Protein AF-A0A5D0MKC5-F1 (afdb_monomer)

Mean predicted aligned error: 9.29 Å

Solvent-accessible surface area (backbone atoms only — not comparable to full-atom values): 8289 Å² total; per-residue (Å²): 132,85,56,64,51,43,54,50,43,63,73,78,45,83,89,84,75,58,72,70,60,44,53,54,37,52,53,41,35,41,52,53,45,46,50,43,42,73,76,37,72,84,51,74,48,71,87,62,66,49,65,66,58,52,52,52,50,51,54,51,53,50,52,34,20,60,70,56,78,39,51,66,66,56,52,51,53,41,49,52,28,43,30,52,52,28,49,72,72,72,36,61,89,68,46,69,65,58,68,64,49,58,75,71,50,68,50,77,76,86,79,86,73,52,73,65,58,50,52,51,52,50,51,41,29,72,75,66,77,40,83,74,55,78,74,71,73,76,114

Structure (mmCIF, N/CA/C/O backbone):
data_AF-A0A5D0MKC5-F1
#
_entry.id   AF-A0A5D0MKC5-F1
#
loop_
_atom_site.group_PDB
_atom_site.id
_atom_site.type_symbol
_atom_site.label_atom_id
_atom_site.label_alt_id
_atom_site.label_comp_id
_atom_site.label_asym_id
_atom_site.label_entity_id
_atom_site.label_seq_id
_atom_site.pdbx_PDB_ins_code
_atom_site.Cartn_x
_atom_site.Cartn_y
_atom_site.Cartn_z
_atom_site.occupancy
_atom_site.B_iso_or_equiv
_atom_site.auth_seq_id
_atom_site.auth_comp_id
_atom_site.auth_asym_id
_atom_site.auth_atom_id
_atom_site.pdbx_PDB_model_num
ATOM 1 N N . MET A 1 1 ? 2.984 -19.956 -5.272 1.00 54.50 1 MET A N 1
ATOM 2 C CA . MET A 1 1 ? 3.160 -19.426 -6.644 1.00 54.50 1 MET A CA 1
ATOM 3 C C . MET A 1 1 ? 4.044 -18.181 -6.571 1.00 54.50 1 MET A C 1
ATOM 5 O O . MET A 1 1 ? 3.638 -17.214 -5.935 1.00 54.50 1 MET A O 1
ATOM 9 N N . LYS A 1 2 ? 5.278 -18.221 -7.100 1.00 73.31 2 LYS A N 1
ATOM 10 C CA . LYS A 1 2 ? 6.235 -17.097 -6.987 1.00 73.31 2 LYS A CA 1
ATOM 11 C C . LYS A 1 2 ? 5.698 -15.849 -7.710 1.00 73.31 2 LYS A C 1
ATOM 13 O O . LYS A 1 2 ? 5.025 -15.966 -8.734 1.00 73.31 2 LYS A O 1
ATOM 18 N N . ASN A 1 3 ? 5.930 -14.660 -7.154 1.00 86.50 3 ASN A N 1
ATOM 19 C CA . ASN A 1 3 ? 5.478 -13.403 -7.749 1.00 86.50 3 ASN A CA 1
ATOM 20 C C . ASN A 1 3 ? 6.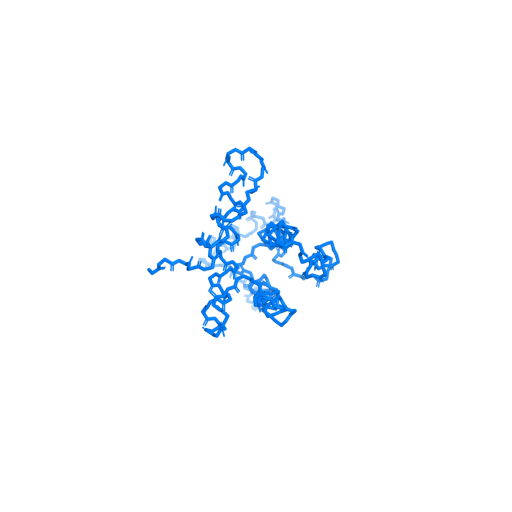458 -12.952 -8.836 1.00 86.50 3 ASN A C 1
ATOM 22 O O . ASN A 1 3 ? 7.498 -12.384 -8.525 1.00 86.50 3 ASN A O 1
ATOM 26 N N . ILE A 1 4 ? 6.117 -13.216 -10.101 1.00 90.75 4 ILE A N 1
ATOM 27 C CA . ILE A 1 4 ? 6.986 -12.940 -11.256 1.00 90.75 4 ILE A CA 1
ATOM 28 C C . ILE A 1 4 ? 7.437 -11.475 -11.328 1.00 90.75 4 ILE A C 1
ATOM 30 O O . ILE A 1 4 ? 8.614 -11.224 -11.555 1.00 90.75 4 ILE A O 1
ATOM 34 N N . LEU A 1 5 ? 6.542 -10.528 -11.024 1.00 92.88 5 LEU A N 1
ATOM 35 C CA . LEU A 1 5 ? 6.853 -9.098 -11.028 1.00 92.88 5 LEU A CA 1
ATOM 36 C C . LEU A 1 5 ? 7.828 -8.739 -9.902 1.00 92.88 5 LEU A C 1
ATOM 38 O O . LEU A 1 5 ? 8.665 -7.859 -10.052 1.00 92.88 5 LEU A O 1
ATOM 42 N N . PHE A 1 6 ? 7.726 -9.408 -8.752 1.00 93.44 6 PHE A N 1
ATOM 43 C CA . PHE A 1 6 ? 8.639 -9.164 -7.638 1.00 93.44 6 PHE A CA 1
ATOM 44 C C . PHE A 1 6 ? 10.027 -9.760 -7.887 1.00 93.44 6 PHE A C 1
ATOM 46 O O . PHE A 1 6 ? 11.026 -9.165 -7.493 1.00 93.44 6 PHE A O 1
ATOM 53 N N . GLU A 1 7 ? 10.105 -10.914 -8.550 1.00 91.94 7 GLU A N 1
ATOM 54 C CA . GLU A 1 7 ? 11.386 -11.504 -8.946 1.00 91.94 7 GLU A CA 1
ATOM 55 C C . GLU A 1 7 ? 12.090 -10.655 -10.013 1.00 91.94 7 GLU A C 1
ATOM 57 O O . GLU A 1 7 ? 13.287 -10.415 -9.885 1.00 91.94 7 GLU A O 1
ATOM 62 N N . GLU A 1 8 ? 11.357 -10.145 -11.012 1.00 91.19 8 GLU A N 1
ATOM 63 C CA . GLU A 1 8 ? 11.856 -9.137 -11.967 1.00 91.19 8 GLU A CA 1
ATOM 64 C C . GLU A 1 8 ? 12.409 -7.924 -11.208 1.00 91.19 8 GLU A C 1
ATOM 66 O O . GLU A 1 8 ? 13.576 -7.568 -11.366 1.00 91.19 8 GLU A O 1
ATOM 71 N N . PHE A 1 9 ? 11.626 -7.387 -10.263 1.00 92.19 9 PHE A N 1
ATOM 72 C CA . PHE A 1 9 ? 12.014 -6.213 -9.484 1.00 92.19 9 PHE A CA 1
ATOM 73 C C . PHE A 1 9 ? 13.314 -6.454 -8.719 1.00 92.19 9 PHE A C 1
ATOM 75 O O . PHE A 1 9 ? 14.247 -5.665 -8.786 1.00 92.19 9 PHE A O 1
ATOM 82 N N . ARG A 1 10 ? 13.386 -7.571 -7.996 1.00 90.44 10 ARG A N 1
ATOM 83 C CA . ARG A 1 10 ? 14.530 -7.910 -7.150 1.00 90.44 10 ARG A CA 1
ATOM 84 C C . ARG A 1 10 ? 15.805 -8.183 -7.955 1.00 90.44 10 ARG A C 1
ATOM 86 O O . ARG A 1 10 ? 16.896 -8.028 -7.410 1.00 90.44 10 ARG A O 1
ATOM 93 N N . ARG A 1 11 ? 15.679 -8.655 -9.198 1.00 87.88 11 ARG A N 1
ATOM 94 C CA . ARG A 1 11 ? 16.821 -8.940 -10.078 1.00 87.88 11 ARG A CA 1
ATOM 95 C C . ARG A 1 11 ? 17.374 -7.681 -10.727 1.00 87.88 11 ARG A C 1
ATOM 97 O O . ARG A 1 11 ? 18.589 -7.558 -10.830 1.00 87.88 11 ARG A O 1
ATOM 104 N N . GLU A 1 12 ? 16.493 -6.796 -11.176 1.00 86.75 12 GLU A N 1
ATOM 105 C CA . GLU A 1 12 ? 16.864 -5.636 -11.991 1.00 86.75 12 GLU A CA 1
ATOM 106 C C . GLU A 1 12 ? 17.126 -4.380 -11.157 1.00 86.75 12 GLU A C 1
ATOM 108 O O . GLU A 1 12 ? 17.899 -3.517 -11.563 1.00 86.75 12 GLU A O 1
ATOM 113 N N . TYR A 1 13 ? 16.536 -4.297 -9.964 1.00 83.31 13 TYR A N 1
ATOM 114 C CA . TYR A 1 13 ? 16.522 -3.084 -9.159 1.00 83.31 13 TYR A CA 1
ATOM 115 C C . TYR A 1 13 ? 16.997 -3.353 -7.732 1.00 83.31 13 TYR A C 1
ATOM 117 O O . TYR A 1 13 ? 16.690 -4.389 -7.132 1.00 83.31 13 TYR A O 1
ATOM 125 N N . ARG A 1 14 ? 17.754 -2.412 -7.150 1.00 79.38 14 ARG A N 1
ATOM 126 C CA . ARG A 1 14 ? 18.408 -2.625 -5.854 1.00 79.38 14 ARG A CA 1
ATOM 127 C C . ARG A 1 14 ? 18.129 -1.491 -4.884 1.00 79.38 14 ARG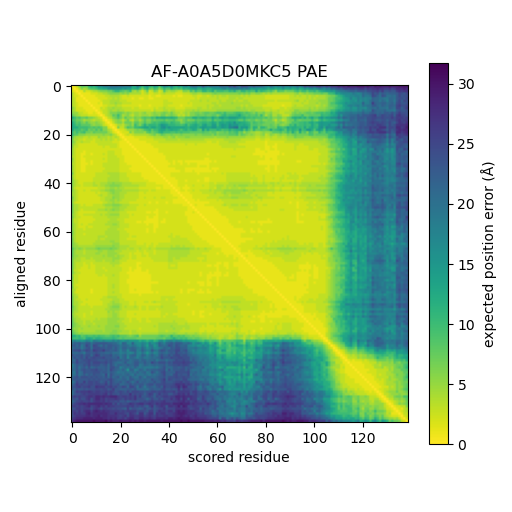 A C 1
ATOM 129 O O . ARG A 1 14 ? 18.833 -0.493 -4.813 1.00 79.38 14 ARG A O 1
ATOM 136 N N . ILE A 1 15 ? 17.197 -1.762 -3.979 1.00 82.38 15 ILE A N 1
ATOM 137 C CA . ILE A 1 15 ? 16.920 -0.871 -2.859 1.00 82.38 15 ILE A CA 1
ATOM 138 C C . ILE A 1 15 ? 18.082 -0.886 -1.849 1.00 82.38 15 ILE A C 1
ATOM 140 O O . ILE A 1 15 ? 18.461 -1.945 -1.343 1.00 82.38 15 ILE A O 1
ATOM 144 N N . THR A 1 16 ? 18.577 0.298 -1.475 1.00 77.81 16 THR A N 1
ATOM 145 C CA . THR A 1 16 ? 19.569 0.504 -0.403 1.00 77.81 16 THR A CA 1
ATOM 146 C C . THR A 1 16 ? 18.914 0.862 0.945 1.00 77.81 16 THR A C 1
ATOM 148 O O . THR A 1 16 ? 17.817 1.439 1.000 1.00 77.81 16 THR A O 1
ATOM 151 N N . GLY A 1 17 ? 19.555 0.473 2.056 1.00 76.00 17 GLY A N 1
ATOM 152 C CA . GLY A 1 17 ? 19.088 0.720 3.428 1.00 76.00 17 GLY A CA 1
ATOM 153 C C . GLY A 1 17 ? 19.592 -0.315 4.444 1.00 76.00 17 GLY A C 1
ATOM 154 O O . GLY A 1 17 ? 20.333 -1.228 4.092 1.00 76.00 17 GLY A O 1
ATOM 155 N N . SER A 1 18 ? 19.168 -0.193 5.706 1.00 76.50 18 SER A N 1
ATOM 156 C CA . SER A 1 18 ? 19.455 -1.198 6.740 1.00 76.50 18 SER A CA 1
ATOM 157 C C . SER A 1 18 ? 18.689 -2.504 6.488 1.00 76.50 18 SER A C 1
ATOM 159 O O . SER A 1 18 ? 17.561 -2.490 5.995 1.00 76.50 18 SER A O 1
AT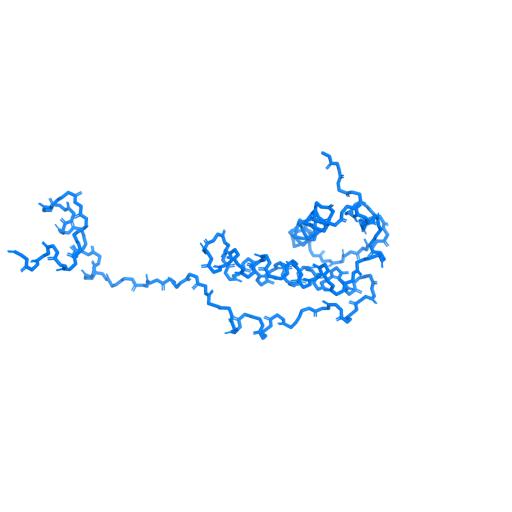OM 161 N N . ASN A 1 19 ? 19.276 -3.650 6.852 1.00 74.69 19 ASN A N 1
ATOM 162 C CA . ASN A 1 19 ? 18.732 -4.979 6.528 1.00 74.69 19 ASN A CA 1
ATOM 163 C C . ASN A 1 19 ? 17.294 -5.213 7.030 1.00 74.69 19 ASN A C 1
ATOM 165 O O . ASN A 1 19 ? 16.483 -5.803 6.315 1.00 74.69 19 ASN A O 1
ATOM 169 N N . SER A 1 20 ? 16.959 -4.762 8.242 1.00 75.00 20 SER A N 1
ATOM 170 C CA . SER A 1 20 ? 15.609 -4.904 8.812 1.00 75.00 20 SER A CA 1
ATOM 171 C C . SER A 1 20 ? 14.578 -4.070 8.048 1.00 75.00 20 SER A C 1
ATOM 173 O O . SER A 1 20 ? 13.526 -4.583 7.663 1.00 75.00 20 SER A O 1
ATOM 175 N N . ASN A 1 21 ? 14.915 -2.816 7.752 1.00 84.62 21 ASN A N 1
ATOM 176 C CA . ASN A 1 21 ? 14.071 -1.907 6.985 1.00 84.62 21 ASN A CA 1
ATOM 177 C C . ASN A 1 21 ? 13.881 -2.407 5.542 1.00 84.62 21 ASN A C 1
ATOM 179 O O . ASN A 1 21 ? 12.764 -2.457 5.032 1.00 84.62 21 ASN A O 1
ATOM 183 N N . LEU A 1 22 ? 14.953 -2.886 4.905 1.00 87.25 22 LEU A N 1
ATOM 184 C CA . LEU A 1 22 ? 14.899 -3.467 3.564 1.00 87.25 22 LEU A CA 1
ATOM 185 C C . LEU A 1 22 ? 13.935 -4.649 3.484 1.00 87.25 22 LEU A C 1
ATOM 187 O O . LEU A 1 22 ? 13.100 -4.685 2.582 1.00 87.25 22 LEU A O 1
ATOM 191 N N . LYS A 1 23 ? 13.996 -5.589 4.436 1.00 88.88 23 LYS A N 1
ATOM 192 C CA . LYS A 1 23 ? 13.065 -6.729 4.479 1.00 88.88 23 LYS A CA 1
ATOM 193 C C . LYS A 1 23 ? 11.608 -6.269 4.541 1.00 88.88 23 LYS A C 1
ATOM 195 O O . LYS A 1 23 ? 10.768 -6.802 3.815 1.00 88.88 23 LYS A O 1
ATOM 200 N N . GLN A 1 24 ? 11.306 -5.272 5.373 1.00 91.31 24 GLN A N 1
ATOM 201 C CA . GLN A 1 24 ? 9.955 -4.721 5.481 1.00 91.31 24 GLN A CA 1
ATOM 202 C C . GLN A 1 24 ? 9.512 -4.044 4.180 1.00 91.31 24 GLN A C 1
ATOM 204 O O . GLN A 1 24 ? 8.407 -4.312 3.707 1.00 91.31 24 GLN A O 1
ATOM 209 N N . VAL A 1 25 ? 10.371 -3.224 3.574 1.00 93.06 25 VAL A N 1
ATOM 210 C CA . VAL A 1 25 ? 10.087 -2.546 2.302 1.00 93.06 25 VAL A CA 1
ATOM 211 C C . VAL A 1 25 ? 9.836 -3.558 1.184 1.00 93.06 25 VAL A C 1
ATOM 213 O O . VAL A 1 25 ? 8.808 -3.473 0.516 1.00 93.06 25 VAL A O 1
ATOM 216 N N . TYR A 1 26 ? 10.705 -4.559 1.020 1.00 93.50 26 TYR A N 1
ATOM 217 C CA . TYR A 1 26 ? 10.523 -5.620 0.026 1.00 93.50 26 TYR A CA 1
ATOM 218 C C . TYR A 1 26 ? 9.212 -6.382 0.231 1.00 93.50 26 TYR A C 1
ATOM 220 O O . TYR A 1 26 ? 8.505 -6.647 -0.739 1.00 93.50 26 TYR A O 1
ATOM 228 N N . ARG A 1 27 ? 8.840 -6.686 1.482 1.00 94.56 27 ARG A N 1
ATOM 229 C CA . ARG A 1 27 ? 7.555 -7.330 1.788 1.00 94.56 27 ARG A CA 1
ATOM 230 C C . ARG A 1 27 ? 6.370 -6.481 1.319 1.00 94.56 27 ARG A C 1
ATOM 232 O O . ARG A 1 27 ? 5.453 -7.018 0.706 1.00 94.56 27 ARG A O 1
ATOM 239 N N . LEU A 1 28 ? 6.389 -5.176 1.592 1.00 96.25 28 LEU A N 1
ATOM 240 C CA . LEU A 1 28 ? 5.312 -4.256 1.207 1.00 96.25 28 LEU A CA 1
ATOM 241 C C . LEU A 1 28 ? 5.239 -4.051 -0.316 1.00 96.25 28 LEU A C 1
ATOM 243 O O . LEU A 1 28 ? 4.147 -4.000 -0.877 1.00 96.25 28 LEU A O 1
ATOM 247 N N . ILE A 1 29 ? 6.384 -4.005 -1.000 1.00 96.31 29 ILE A N 1
ATOM 248 C CA . ILE A 1 29 ? 6.439 -3.956 -2.469 1.00 96.31 29 ILE A CA 1
ATOM 249 C C . ILE A 1 29 ? 5.890 -5.251 -3.070 1.00 96.31 29 ILE A C 1
ATOM 251 O O . ILE A 1 29 ? 5.087 -5.201 -3.998 1.00 96.31 29 ILE A O 1
ATOM 255 N N . ASN A 1 30 ? 6.264 -6.410 -2.523 1.00 96.00 30 ASN A N 1
ATOM 256 C CA . ASN A 1 30 ? 5.743 -7.690 -2.991 1.00 96.00 30 ASN A CA 1
ATOM 257 C C . ASN A 1 30 ? 4.211 -7.749 -2.877 1.00 96.00 30 ASN A C 1
ATOM 259 O O . ASN A 1 30 ? 3.560 -8.207 -3.808 1.00 96.00 30 ASN A O 1
ATOM 263 N N . GLN A 1 31 ? 3.631 -7.229 -1.790 1.00 95.94 31 GLN A N 1
ATOM 264 C CA . GLN A 1 31 ? 2.174 -7.143 -1.630 1.00 95.94 31 GLN A CA 1
ATOM 265 C C . GLN A 1 31 ? 1.513 -6.273 -2.705 1.00 95.94 31 GLN A C 1
ATOM 267 O O . GLN A 1 31 ? 0.490 -6.667 -3.264 1.00 95.94 31 GLN A O 1
ATOM 272 N N . PHE A 1 32 ? 2.105 -5.120 -3.033 1.00 96.94 32 PHE A N 1
ATOM 273 C CA . PHE A 1 32 ? 1.625 -4.289 -4.138 1.00 96.94 32 PHE A CA 1
ATOM 274 C C . PHE A 1 32 ? 1.665 -5.050 -5.468 1.00 96.94 32 PHE A C 1
ATOM 276 O O . PHE A 1 32 ? 0.664 -5.112 -6.181 1.00 96.94 32 PHE A O 1
ATOM 283 N N . LEU A 1 33 ? 2.798 -5.669 -5.794 1.00 96.50 33 LEU A N 1
ATOM 284 C CA . LEU A 1 33 ? 2.967 -6.395 -7.053 1.00 96.50 33 LEU A CA 1
ATOM 285 C C . LEU A 1 33 ? 2.064 -7.629 -7.135 1.00 96.50 33 LEU A C 1
ATOM 287 O O . LEU A 1 33 ? 1.553 -7.955 -8.202 1.00 96.50 33 LEU A O 1
ATOM 291 N N . GLU A 1 34 ? 1.821 -8.298 -6.012 1.00 95.88 34 GLU A N 1
ATOM 292 C CA . GLU A 1 34 ? 0.883 -9.412 -5.927 1.00 95.88 34 GLU A CA 1
ATOM 293 C C . GLU A 1 34 ? -0.558 -8.949 -6.158 1.00 95.88 34 GLU A C 1
ATOM 295 O O . GLU A 1 34 ? -1.287 -9.581 -6.925 1.00 95.88 34 GLU A O 1
ATOM 300 N N . PHE A 1 35 ? -0.954 -7.811 -5.578 1.00 96.56 35 PHE A N 1
ATOM 301 C CA . PHE A 1 35 ? -2.243 -7.189 -5.876 1.00 96.56 35 PHE A CA 1
ATOM 302 C C . PHE A 1 35 ? -2.385 -6.892 -7.373 1.00 96.56 35 PHE A C 1
ATOM 304 O O . PHE A 1 35 ? -3.417 -7.214 -7.965 1.00 96.56 35 PHE A O 1
ATOM 311 N N . VAL A 1 36 ? -1.350 -6.316 -7.996 1.00 96.56 36 VAL A N 1
ATOM 312 C CA . VAL A 1 36 ? -1.355 -6.017 -9.434 1.00 96.56 36 VAL A CA 1
ATOM 313 C C . VAL A 1 36 ? -1.489 -7.295 -10.253 1.00 96.56 36 VAL A C 1
ATOM 315 O O . VAL A 1 36 ? -2.387 -7.368 -11.084 1.00 96.56 36 VAL A O 1
ATOM 318 N N . ARG A 1 37 ? -0.678 -8.322 -9.983 1.00 94.75 37 ARG A N 1
ATOM 319 C CA . ARG A 1 37 ? -0.726 -9.610 -10.691 1.00 94.75 37 ARG A CA 1
ATOM 320 C C . ARG A 1 37 ? -2.105 -10.263 -10.596 1.00 94.75 37 ARG A C 1
ATOM 322 O O . ARG A 1 37 ? -2.621 -10.763 -11.590 1.00 94.75 37 ARG A O 1
ATOM 329 N N . ASN A 1 38 ? -2.698 -10.267 -9.403 1.00 94.56 38 ASN A N 1
ATOM 330 C CA . ASN A 1 38 ? -3.967 -10.948 -9.161 1.00 94.56 38 ASN A CA 1
ATOM 331 C C . ASN A 1 38 ? -5.151 -10.185 -9.780 1.00 94.56 38 ASN A C 1
ATOM 333 O O . ASN A 1 38 ? -6.076 -10.804 -10.294 1.00 94.56 38 ASN A O 1
ATOM 337 N N . LYS A 1 39 ? -5.131 -8.846 -9.742 1.00 95.88 39 LYS A N 1
ATOM 338 C CA . LYS A 1 39 ? -6.222 -8.008 -10.265 1.00 95.88 39 LYS A CA 1
ATOM 339 C C . LYS A 1 39 ? -6.081 -7.677 -11.756 1.00 95.88 39 LYS A C 1
ATOM 341 O O . LYS A 1 39 ? -7.086 -7.444 -12.419 1.00 95.88 39 LYS A O 1
ATOM 346 N N . TYR A 1 40 ? -4.857 -7.667 -12.281 1.00 95.62 40 TYR A N 1
ATOM 347 C CA . TYR A 1 40 ? -4.523 -7.327 -13.666 1.00 95.62 40 TYR A CA 1
ATOM 348 C C . TYR A 1 40 ? -3.609 -8.401 -14.284 1.00 95.62 40 TYR A C 1
ATOM 350 O O . TYR A 1 40 ? -2.423 -8.150 -14.495 1.00 95.62 40 TYR A O 1
ATOM 358 N N . PRO A 1 41 ? -4.137 -9.591 -14.632 1.00 92.56 41 PRO A N 1
ATOM 359 C CA . PRO A 1 41 ? -3.321 -10.718 -15.111 1.00 92.56 41 PRO A CA 1
ATOM 360 C C . PRO A 1 41 ? -2.547 -10.455 -16.415 1.00 92.56 41 PRO A C 1
ATOM 362 O O . PRO A 1 41 ? -1.606 -11.176 -16.746 1.00 92.56 41 PRO A O 1
ATOM 365 N N . HIS A 1 42 ? -2.941 -9.429 -17.174 1.00 92.88 42 HIS A N 1
ATOM 366 C CA . HIS A 1 42 ? -2.248 -8.994 -18.388 1.00 92.88 42 HIS A CA 1
ATOM 367 C C . HIS A 1 42 ? -0.969 -8.190 -18.099 1.00 92.88 42 HIS A C 1
ATOM 369 O O . HIS A 1 42 ? -0.119 -8.073 -18.977 1.00 92.88 42 HIS A O 1
ATOM 375 N N . VAL A 1 43 ? -0.796 -7.655 -16.885 1.00 94.00 43 VAL A N 1
ATOM 376 C CA . VAL A 1 43 ? 0.424 -6.950 -16.465 1.00 94.00 43 VAL A CA 1
ATOM 377 C C . VAL 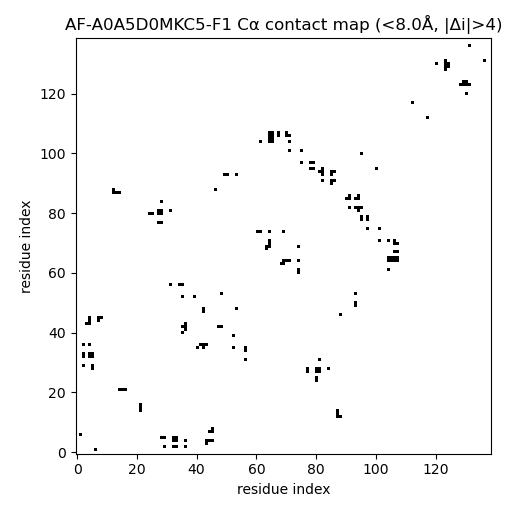A 1 43 ? 1.483 -7.992 -16.109 1.00 94.00 43 VAL A C 1
ATOM 379 O O . VAL A 1 43 ? 1.519 -8.512 -14.996 1.00 94.00 43 VAL A O 1
ATOM 382 N N . ARG A 1 44 ? 2.330 -8.326 -17.087 1.00 92.56 44 ARG A N 1
ATOM 383 C CA . ARG A 1 44 ? 3.366 -9.368 -16.954 1.00 92.56 44 ARG A CA 1
ATOM 384 C C . ARG A 1 44 ? 4.769 -8.834 -16.681 1.00 92.56 44 ARG A C 1
ATOM 386 O O . ARG A 1 44 ? 5.621 -9.627 -16.306 1.00 92.56 44 ARG A O 1
ATOM 393 N N . LYS A 1 45 ? 4.983 -7.530 -16.873 1.00 93.94 45 LYS A N 1
ATOM 394 C CA . LYS A 1 45 ? 6.250 -6.831 -16.626 1.00 93.94 45 LYS A CA 1
ATOM 395 C C . LYS A 1 45 ? 6.034 -5.588 -15.777 1.00 93.94 45 LYS A C 1
ATOM 397 O O . LYS A 1 45 ? 4.965 -4.972 -15.848 1.00 93.94 45 LYS A O 1
ATOM 402 N N . ILE A 1 46 ? 7.049 -5.163 -15.033 1.00 93.94 46 ILE A N 1
ATOM 403 C CA . ILE A 1 46 ? 6.989 -3.957 -14.192 1.00 93.94 46 ILE A CA 1
ATOM 404 C C . ILE A 1 46 ? 6.766 -2.694 -15.032 1.00 93.94 46 ILE A C 1
ATOM 406 O O . ILE A 1 46 ? 6.006 -1.786 -14.665 1.00 93.94 46 ILE A O 1
ATOM 410 N N . GLU A 1 47 ? 7.361 -2.656 -16.219 1.00 93.38 47 GLU A N 1
ATOM 411 C CA . GLU A 1 47 ? 7.195 -1.569 -17.180 1.00 93.38 47 GLU A CA 1
ATOM 412 C C . GLU A 1 47 ? 5.737 -1.355 -17.602 1.00 93.38 47 GLU A C 1
ATOM 414 O O . GLU A 1 47 ? 5.365 -0.231 -17.939 1.00 93.38 47 GLU A O 1
ATOM 419 N N . MET A 1 48 ? 4.884 -2.378 -17.506 1.00 95.56 48 MET A N 1
ATOM 420 C CA . MET A 1 48 ? 3.461 -2.293 -17.848 1.00 95.56 48 MET A CA 1
ATOM 421 C C . MET A 1 48 ? 2.600 -1.681 -16.735 1.00 95.56 48 MET A C 1
ATOM 423 O O . MET A 1 48 ? 1.425 -1.414 -16.961 1.00 95.56 48 MET A O 1
ATOM 427 N N . ILE A 1 49 ? 3.147 -1.442 -15.538 1.00 96.25 49 ILE A N 1
ATOM 428 C CA . ILE A 1 49 ? 2.404 -0.801 -14.445 1.00 96.25 49 ILE A CA 1
ATOM 429 C C . ILE A 1 49 ? 2.128 0.665 -14.804 1.00 96.25 49 ILE A C 1
ATOM 431 O O . ILE A 1 49 ? 3.057 1.428 -15.090 1.00 96.25 49 ILE A O 1
ATOM 435 N N . ARG A 1 50 ? 0.852 1.056 -14.778 1.00 95.94 50 ARG A N 1
ATOM 436 C CA . ARG A 1 50 ? 0.357 2.401 -15.096 1.00 95.94 50 ARG A CA 1
ATOM 437 C C . ARG A 1 50 ? -0.452 2.984 -13.933 1.00 95.94 50 ARG A C 1
ATOM 439 O O . ARG A 1 50 ? -0.612 2.382 -12.865 1.00 95.94 50 ARG A O 1
ATOM 446 N N . GLN A 1 51 ? -0.973 4.187 -14.162 1.00 96.31 51 GLN A N 1
ATOM 447 C CA . GLN A 1 51 ? -1.758 4.950 -13.197 1.00 96.31 51 GLN A CA 1
ATOM 448 C C . GLN A 1 51 ? -3.007 4.199 -12.711 1.00 96.31 51 GLN A C 1
ATOM 450 O O . GLN A 1 51 ? -3.366 4.316 -11.539 1.00 96.31 51 GLN A O 1
ATOM 455 N N . ASP A 1 52 ? -3.624 3.367 -13.552 1.00 96.25 52 ASP A N 1
ATOM 456 C CA . ASP A 1 52 ? -4.815 2.593 -13.186 1.00 96.25 52 ASP A CA 1
ATOM 457 C C . ASP A 1 52 ? -4.539 1.570 -12.084 1.00 96.25 52 ASP A C 1
ATOM 459 O O . ASP A 1 52 ? -5.276 1.509 -11.096 1.00 96.25 52 ASP A O 1
ATOM 463 N N . GLN A 1 53 ? -3.449 0.804 -12.201 1.00 96.88 53 GLN A N 1
ATOM 464 C CA . GLN A 1 53 ? -3.062 -0.191 -11.195 1.00 96.88 53 GLN A CA 1
ATOM 465 C C . GLN A 1 53 ? -2.722 0.484 -9.864 1.00 96.88 53 GLN A C 1
ATOM 467 O O . GLN A 1 53 ? -3.178 0.053 -8.801 1.00 96.88 53 GLN A O 1
ATOM 472 N N . ARG A 1 54 ? -1.978 1.592 -9.936 1.00 95.88 54 ARG A N 1
ATOM 473 C CA . ARG A 1 54 ? -1.656 2.463 -8.800 1.00 95.88 54 ARG A CA 1
ATOM 474 C C . ARG A 1 54 ? -2.935 2.959 -8.114 1.00 95.88 54 ARG A C 1
ATOM 476 O O . ARG A 1 54 ? -3.125 2.771 -6.914 1.00 95.88 54 ARG A O 1
ATOM 483 N N . ASN A 1 55 ? -3.864 3.545 -8.865 1.00 96.56 55 ASN A N 1
ATOM 484 C CA . ASN A 1 55 ? -5.117 4.076 -8.323 1.00 96.56 55 ASN A CA 1
ATOM 485 C C . ASN A 1 55 ? -6.000 2.982 -7.716 1.00 96.56 55 ASN A C 1
ATOM 487 O O . ASN A 1 55 ? -6.617 3.185 -6.667 1.00 96.56 55 ASN A O 1
ATOM 491 N N . ALA A 1 56 ? -6.050 1.812 -8.349 1.00 97.06 56 ALA A N 1
ATOM 492 C CA . ALA A 1 56 ? -6.793 0.670 -7.847 1.00 97.06 56 ALA A CA 1
ATOM 493 C C . ALA A 1 56 ? -6.230 0.137 -6.527 1.00 97.06 56 ALA A C 1
ATOM 495 O O . ALA A 1 56 ? -7.015 -0.214 -5.643 1.00 97.06 56 ALA A O 1
ATOM 496 N N . TYR A 1 57 ? -4.905 0.102 -6.382 1.00 97.31 57 TYR A N 1
ATOM 497 C CA . TYR A 1 57 ? -4.268 -0.310 -5.136 1.00 97.31 57 TYR A CA 1
ATOM 498 C C . TYR A 1 57 ? -4.537 0.686 -4.010 1.00 97.31 57 TYR A C 1
ATOM 500 O O . TYR A 1 57 ? -4.944 0.288 -2.921 1.00 97.31 57 TYR A O 1
ATOM 508 N N . TYR A 1 58 ? -4.436 1.988 -4.288 1.00 95.44 58 TYR A N 1
ATOM 509 C CA . TYR A 1 58 ? -4.809 3.013 -3.314 1.00 95.44 58 TYR A CA 1
ATOM 510 C C . TYR A 1 58 ? -6.262 2.880 -2.844 1.00 95.44 58 TYR A C 1
ATOM 512 O O . TYR A 1 58 ? -6.510 2.859 -1.640 1.00 95.44 58 TYR A O 1
ATOM 520 N N . LYS A 1 59 ? -7.224 2.729 -3.766 1.00 95.50 59 LYS A N 1
ATOM 521 C CA . LYS A 1 59 ? -8.640 2.523 -3.410 1.00 95.50 59 LYS A CA 1
ATOM 522 C C . LYS A 1 59 ? -8.829 1.287 -2.524 1.00 95.50 59 LYS A C 1
ATOM 524 O O . LYS A 1 59 ? -9.614 1.325 -1.580 1.00 95.50 59 LYS A O 1
ATOM 529 N N . HIS A 1 60 ? -8.102 0.207 -2.812 1.00 95.94 60 HIS A N 1
ATOM 530 C CA . HIS A 1 60 ? -8.120 -1.009 -2.002 1.00 95.94 60 HIS A CA 1
ATOM 531 C C . HIS A 1 60 ? -7.596 -0.760 -0.581 1.00 95.94 60 HIS A C 1
ATOM 533 O O . HIS A 1 60 ? -8.299 -1.063 0.384 1.00 95.94 60 HIS A O 1
ATOM 539 N N . LEU A 1 61 ? -6.418 -0.146 -0.446 1.00 95.25 61 LEU A N 1
ATOM 540 C CA . LEU A 1 61 ? -5.822 0.161 0.854 1.00 95.25 61 LEU A CA 1
ATOM 541 C C . LEU A 1 61 ? -6.678 1.134 1.673 1.00 95.25 61 LEU A C 1
ATOM 543 O O . LEU A 1 61 ? -6.894 0.905 2.862 1.00 95.25 61 LEU A O 1
ATOM 547 N N . LYS A 1 62 ? -7.213 2.185 1.041 1.00 92.56 62 LYS A N 1
ATOM 548 C CA . LYS A 1 62 ? -8.110 3.148 1.691 1.00 92.56 62 LYS A CA 1
ATOM 549 C C . LYS A 1 62 ? -9.327 2.439 2.286 1.00 92.56 62 LYS A C 1
ATOM 551 O O . LYS A 1 62 ? -9.568 2.558 3.483 1.00 92.56 62 LYS A O 1
ATOM 556 N N . LYS A 1 63 ? -10.007 1.605 1.490 1.00 93.00 63 LYS A N 1
ATOM 557 C CA . LYS A 1 63 ? -11.156 0.814 1.952 1.00 93.00 63 LYS A CA 1
ATOM 558 C C . LYS A 1 63 ? -10.790 -0.110 3.117 1.00 93.00 63 LYS A C 1
ATOM 560 O O . LYS A 1 63 ? -11.560 -0.237 4.061 1.00 93.00 63 LYS A O 1
ATOM 565 N N . MET A 1 64 ? -9.623 -0.760 3.082 1.00 93.25 64 MET A N 1
ATOM 566 C CA . MET A 1 64 ? -9.172 -1.605 4.197 1.00 93.25 64 MET A CA 1
ATOM 567 C C . MET A 1 64 ? -8.897 -0.801 5.473 1.00 93.25 64 MET A C 1
ATOM 569 O O . MET A 1 64 ? -9.182 -1.290 6.566 1.00 93.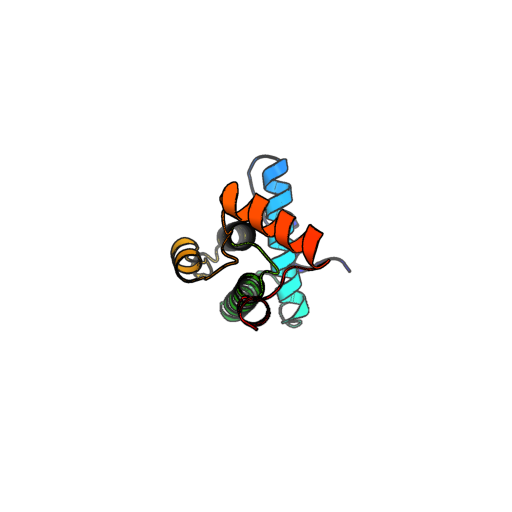25 64 MET A O 1
ATOM 573 N N . CYS A 1 65 ? -8.362 0.414 5.342 1.00 91.81 65 CYS A N 1
ATOM 574 C CA . CYS A 1 65 ? -8.118 1.312 6.468 1.00 91.81 65 CYS A CA 1
ATOM 575 C C . CYS A 1 65 ? -9.433 1.801 7.091 1.00 91.81 65 CYS A C 1
ATOM 577 O O . CYS A 1 65 ? -9.587 1.750 8.308 1.00 91.81 65 CYS A O 1
ATOM 579 N N . GLU A 1 66 ? -10.400 2.209 6.266 1.00 88.25 66 GLU A N 1
ATOM 580 C CA . GLU A 1 66 ? -11.733 2.651 6.706 1.00 88.25 66 GLU A CA 1
ATOM 581 C C . GLU A 1 66 ? -12.515 1.515 7.382 1.00 88.25 66 GLU A C 1
ATOM 583 O O . GLU A 1 66 ? -13.196 1.724 8.379 1.00 88.25 66 GLU A O 1
ATOM 588 N N . GLN A 1 67 ? -12.345 0.277 6.905 1.00 89.50 67 GLN A N 1
ATOM 589 C CA . GLN A 1 67 ? -12.889 -0.927 7.545 1.00 89.50 67 GLN A CA 1
ATOM 590 C C . GLN A 1 67 ? -12.151 -1.332 8.834 1.00 89.50 67 GLN A C 1
ATOM 592 O O . GLN A 1 67 ? -12.519 -2.323 9.461 1.00 89.50 67 GLN A O 1
ATOM 597 N N . GLY A 1 68 ? -11.071 -0.638 9.209 1.00 87.25 68 GLY A N 1
ATOM 598 C CA . GLY A 1 68 ? -10.249 -0.975 10.372 1.00 87.25 68 GLY A CA 1
ATOM 599 C C . GL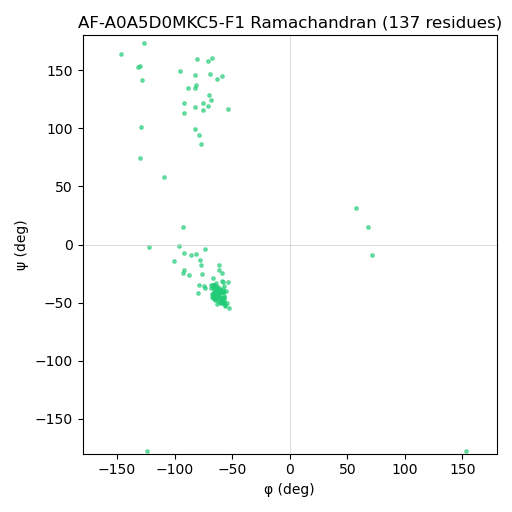Y A 1 68 ? -9.459 -2.282 10.237 1.00 87.25 68 GLY A C 1
ATOM 600 O O . GLY A 1 68 ? -8.966 -2.791 11.242 1.00 87.25 68 GLY A O 1
ATOM 601 N N . LYS A 1 69 ? -9.327 -2.831 9.019 1.00 91.38 69 LYS A N 1
ATOM 602 C CA . LYS A 1 69 ? -8.539 -4.046 8.733 1.00 91.38 69 LYS A CA 1
ATOM 603 C C . LYS A 1 69 ? -7.037 -3.778 8.712 1.00 91.38 69 LYS A C 1
ATOM 605 O O . LYS A 1 69 ? -6.251 -4.691 8.935 1.00 91.38 69 LYS A O 1
ATOM 610 N N . ILE A 1 70 ? -6.644 -2.537 8.428 1.00 92.94 70 ILE A N 1
ATOM 611 C CA . ILE A 1 70 ? -5.263 -2.056 8.539 1.00 92.94 70 ILE A CA 1
ATOM 612 C C . ILE A 1 70 ? -5.243 -0.726 9.288 1.00 92.94 70 ILE A C 1
ATOM 614 O O . ILE A 1 70 ? -6.211 0.033 9.254 1.00 92.94 70 ILE A O 1
ATOM 618 N N . SER A 1 71 ? -4.128 -0.432 9.954 1.00 91.12 71 SER A N 1
ATOM 619 C CA . SER A 1 71 ? -3.929 0.852 10.626 1.00 91.12 71 SER A CA 1
ATOM 620 C C . SER A 1 71 ? -3.499 1.944 9.641 1.00 91.12 71 SER A C 1
ATOM 622 O O . SER A 1 71 ? -2.926 1.668 8.582 1.00 91.12 71 SER A O 1
ATOM 624 N N . LYS A 1 72 ? -3.686 3.213 10.028 1.00 90.62 72 LYS A N 1
ATOM 625 C CA . LYS A 1 72 ? -3.131 4.362 9.290 1.00 90.62 72 LYS A CA 1
ATOM 626 C C . LYS A 1 72 ? -1.611 4.292 9.151 1.00 90.62 72 LYS A C 1
ATOM 628 O O . LYS A 1 72 ? -1.077 4.682 8.117 1.00 90.62 72 LYS A O 1
ATOM 633 N N . SER A 1 73 ? -0.915 3.780 10.171 1.00 92.12 73 SER A N 1
ATOM 634 C CA . SER A 1 73 ? 0.538 3.596 10.105 1.00 92.12 73 SER A CA 1
ATOM 635 C C . SER A 1 73 ? 0.917 2.559 9.051 1.00 92.12 73 SER A C 1
ATOM 637 O O . SER A 1 73 ? 1.813 2.804 8.252 1.00 92.12 73 SER A O 1
ATOM 639 N N . TYR A 1 74 ? 0.185 1.444 8.979 1.00 93.75 74 TYR A N 1
ATOM 640 C CA . TYR A 1 74 ? 0.412 0.436 7.946 1.00 93.75 74 TYR A CA 1
ATOM 641 C C . TYR A 1 74 ? 0.147 0.985 6.538 1.00 93.75 74 TYR A C 1
ATOM 643 O O . TYR A 1 74 ? 0.936 0.755 5.620 1.00 93.75 74 TYR A O 1
ATOM 651 N N . LEU A 1 75 ? -0.937 1.754 6.366 1.00 94.94 75 LEU A N 1
ATOM 652 C CA . LEU A 1 75 ? -1.238 2.453 5.115 1.00 94.94 75 LEU A CA 1
ATOM 653 C C . LEU A 1 75 ? -0.081 3.377 4.707 1.00 94.94 75 LEU A C 1
ATOM 655 O O . LEU A 1 75 ? 0.398 3.287 3.579 1.00 94.94 75 LEU A O 1
ATOM 659 N N . LYS A 1 76 ? 0.396 4.222 5.631 1.00 95.06 76 LYS A N 1
ATOM 660 C CA . LYS A 1 76 ? 1.544 5.117 5.426 1.00 95.06 76 LYS A CA 1
ATOM 661 C C . LYS A 1 76 ? 2.768 4.348 4.926 1.00 95.06 76 LYS A C 1
ATOM 663 O O . LYS A 1 76 ? 3.313 4.689 3.878 1.00 95.06 76 LYS A O 1
ATOM 668 N N . ASP A 1 77 ? 3.172 3.310 5.652 1.00 95.69 77 ASP A N 1
ATOM 669 C CA . ASP A 1 77 ? 4.373 2.535 5.334 1.00 95.69 77 ASP A CA 1
ATOM 670 C C . ASP A 1 77 ? 4.243 1.850 3.968 1.00 95.69 77 ASP A C 1
ATOM 672 O O . ASP A 1 77 ? 5.183 1.850 3.172 1.00 95.69 77 ASP A O 1
ATOM 676 N N . THR A 1 78 ? 3.051 1.336 3.651 1.00 96.81 78 THR A N 1
ATOM 677 C CA . THR A 1 78 ? 2.754 0.711 2.356 1.00 96.81 78 THR A CA 1
ATOM 678 C C . THR A 1 78 ? 2.869 1.711 1.205 1.00 96.81 78 THR A C 1
ATOM 680 O O . THR A 1 78 ? 3.482 1.408 0.178 1.00 96.81 78 THR A O 1
ATOM 683 N N . LEU A 1 79 ? 2.322 2.920 1.362 1.00 97.12 79 LEU A N 1
ATOM 684 C CA . LEU A 1 79 ? 2.400 3.964 0.337 1.00 97.12 79 LEU A CA 1
ATOM 685 C C . LEU A 1 79 ? 3.844 4.439 0.127 1.00 97.12 79 LEU A C 1
ATOM 687 O O . LEU A 1 79 ? 4.270 4.586 -1.017 1.00 97.12 79 LEU A O 1
ATOM 691 N N . TYR A 1 80 ? 4.628 4.610 1.197 1.00 96.56 80 TYR A N 1
ATOM 692 C CA . TYR A 1 80 ? 6.047 4.961 1.075 1.00 96.56 80 TYR A CA 1
ATOM 693 C C . TYR A 1 80 ? 6.881 3.852 0.430 1.00 96.56 80 TYR A C 1
ATOM 695 O O . TYR A 1 80 ? 7.715 4.149 -0.426 1.00 96.56 80 TYR A O 1
ATOM 703 N N . ALA A 1 81 ? 6.647 2.586 0.782 1.00 96.25 81 ALA A N 1
ATOM 704 C CA . ALA A 1 81 ? 7.317 1.459 0.138 1.00 96.25 81 ALA A CA 1
ATOM 705 C C . ALA A 1 81 ? 6.982 1.391 -1.361 1.00 96.25 81 ALA A C 1
ATOM 707 O O . ALA A 1 81 ? 7.876 1.209 -2.186 1.00 96.25 81 ALA A O 1
ATOM 708 N N . THR A 1 82 ? 5.719 1.631 -1.724 1.00 96.88 82 THR A N 1
ATOM 709 C CA . THR A 1 82 ? 5.290 1.674 -3.131 1.00 96.88 82 THR A CA 1
ATOM 710 C C . THR A 1 82 ? 5.901 2.869 -3.875 1.00 96.88 82 THR A C 1
ATOM 712 O O . THR A 1 82 ? 6.326 2.731 -5.016 1.00 96.88 82 THR A O 1
ATOM 715 N N . ASN A 1 83 ? 6.042 4.030 -3.225 1.00 97.06 83 ASN A N 1
ATOM 716 C CA . ASN A 1 83 ? 6.783 5.161 -3.792 1.00 97.06 83 ASN A CA 1
ATOM 717 C C . ASN A 1 83 ? 8.260 4.833 -4.005 1.00 97.06 83 ASN A C 1
ATOM 719 O O . ASN A 1 83 ? 8.828 5.246 -5.010 1.00 97.06 83 ASN A O 1
ATOM 723 N N . LYS A 1 84 ? 8.893 4.101 -3.079 1.00 95.00 84 LYS A N 1
ATOM 724 C CA . LYS A 1 84 ? 10.287 3.675 -3.245 1.00 95.00 84 LYS A CA 1
ATOM 725 C C . LYS A 1 84 ? 10.429 2.774 -4.470 1.00 95.00 84 LYS A C 1
ATOM 727 O O . LYS A 1 84 ? 11.317 3.011 -5.274 1.00 95.00 84 LYS A O 1
ATOM 732 N N . PHE A 1 85 ? 9.503 1.834 -4.649 1.00 95.88 85 PHE A N 1
ATOM 733 C CA . PHE A 1 85 ? 9.407 1.029 -5.866 1.00 95.88 85 PHE A CA 1
ATOM 734 C C . PHE A 1 85 ? 9.274 1.892 -7.129 1.00 95.88 85 PHE A C 1
ATOM 736 O O . PHE A 1 85 ? 10.069 1.738 -8.046 1.00 95.88 85 PHE A O 1
ATOM 743 N N . PHE A 1 86 ? 8.324 2.832 -7.171 1.00 96.75 86 PHE A N 1
ATOM 744 C CA . PHE A 1 86 ? 8.118 3.681 -8.349 1.00 96.75 86 PHE A CA 1
ATOM 745 C C . PHE A 1 86 ? 9.328 4.548 -8.694 1.00 96.75 86 PHE A C 1
ATOM 747 O O . PHE A 1 86 ? 9.643 4.704 -9.869 1.00 96.75 86 PHE A O 1
ATOM 754 N N . LYS A 1 87 ? 10.024 5.080 -7.686 1.00 94.75 87 LYS A N 1
ATOM 755 C CA . LYS A 1 87 ? 11.271 5.824 -7.892 1.00 94.75 87 LYS A CA 1
ATOM 756 C C . LYS A 1 87 ? 12.365 4.939 -8.478 1.00 94.75 87 LYS A C 1
ATOM 758 O O . LYS A 1 87 ? 13.050 5.368 -9.391 1.00 94.75 87 LYS A O 1
ATOM 763 N N . GLU A 1 88 ? 12.494 3.718 -7.974 1.00 94.38 88 GLU A N 1
ATOM 764 C CA . GLU A 1 88 ? 13.529 2.783 -8.413 1.00 94.38 88 GLU A CA 1
ATOM 765 C C . GLU A 1 88 ? 13.360 2.371 -9.884 1.00 94.38 88 GLU A C 1
ATOM 767 O O . GLU A 1 88 ? 14.339 2.193 -10.599 1.00 94.38 88 GLU A O 1
ATOM 772 N N . ILE A 1 89 ? 12.116 2.286 -10.361 1.00 94.38 89 ILE A N 1
ATOM 773 C CA . ILE A 1 89 ? 11.804 1.970 -11.764 1.00 94.38 89 ILE A CA 1
ATOM 774 C C . ILE A 1 89 ? 11.634 3.216 -12.647 1.00 94.38 89 ILE A C 1
ATOM 776 O O . ILE A 1 89 ? 11.068 3.120 -13.735 1.00 94.38 89 ILE A O 1
ATOM 780 N N . ASN A 1 90 ? 12.073 4.386 -12.170 1.00 94.31 90 ASN A N 1
ATOM 781 C CA . ASN A 1 90 ? 11.992 5.680 -12.859 1.00 94.31 90 ASN A CA 1
ATOM 782 C C . ASN A 1 90 ? 10.569 6.119 -13.265 1.00 94.31 90 ASN A C 1
ATOM 784 O O . ASN A 1 90 ? 10.390 6.825 -14.253 1.00 94.31 90 ASN A O 1
ATOM 788 N N . LYS A 1 91 ? 9.548 5.738 -12.488 1.00 95.50 91 LYS A N 1
ATOM 789 C CA . LYS A 1 91 ? 8.140 6.141 -12.678 1.00 95.50 91 LYS A CA 1
ATOM 790 C C . LYS A 1 91 ? 7.667 7.103 -11.594 1.00 95.50 91 LYS A C 1
ATOM 792 O O . LYS A 1 91 ? 6.731 6.826 -10.835 1.00 95.50 91 LYS A O 1
ATOM 797 N N . HIS A 1 92 ? 8.357 8.232 -11.462 1.00 95.44 92 HIS A N 1
ATOM 798 C CA . HIS A 1 92 ? 8.095 9.228 -10.420 1.00 95.44 92 HIS A CA 1
ATOM 799 C C . HIS A 1 92 ? 6.662 9.779 -10.458 1.00 95.44 92 HIS A C 1
ATOM 801 O O . HIS A 1 92 ? 6.084 10.054 -9.406 1.00 95.44 92 HIS A O 1
ATOM 807 N N . GLU A 1 93 ? 6.066 9.864 -11.644 1.00 95.44 93 GLU A N 1
ATOM 808 C CA . GLU A 1 93 ? 4.695 10.308 -11.891 1.00 95.44 93 GLU A CA 1
ATOM 809 C C . GLU A 1 93 ? 3.632 9.430 -11.212 1.00 95.44 93 GLU A C 1
ATOM 811 O O . GLU A 1 93 ? 2.521 9.886 -10.943 1.00 95.44 93 GLU A O 1
ATOM 816 N N . LEU A 1 94 ? 3.965 8.178 -10.880 1.00 96.44 94 LEU A N 1
ATOM 817 C CA . LEU A 1 94 ? 3.055 7.257 -10.196 1.00 96.44 94 LEU A CA 1
ATOM 818 C C . LEU A 1 94 ? 3.081 7.400 -8.667 1.00 96.44 94 LEU A C 1
ATOM 820 O O . LEU A 1 94 ? 2.226 6.828 -7.977 1.00 96.44 94 LEU A O 1
ATOM 824 N N . CYS A 1 95 ? 4.023 8.173 -8.118 1.00 97.38 95 CYS A N 1
ATOM 825 C CA . CYS A 1 95 ? 4.162 8.341 -6.677 1.00 97.38 95 CYS A CA 1
ATOM 826 C C . CYS A 1 95 ? 2.887 8.909 -6.021 1.00 97.38 95 CYS A C 1
ATOM 828 O O . CYS A 1 95 ? 2.129 9.716 -6.562 1.00 97.38 95 CYS A O 1
ATOM 830 N N . TYR A 1 96 ? 2.623 8.451 -4.806 1.00 96.00 96 TYR A N 1
ATOM 831 C CA . TYR A 1 96 ? 1.574 8.950 -3.935 1.00 96.00 96 TYR A CA 1
ATOM 832 C C . TYR A 1 96 ? 2.018 10.208 -3.197 1.00 96.00 96 TYR A C 1
ATOM 834 O O . TYR A 1 96 ? 3.104 10.236 -2.613 1.00 96.00 96 TYR A O 1
ATOM 842 N N . ASP A 1 97 ? 1.120 11.189 -3.114 1.00 95.62 97 ASP A N 1
ATOM 843 C CA . ASP A 1 97 ? 1.176 12.226 -2.087 1.00 95.62 97 ASP A CA 1
ATOM 844 C C . ASP A 1 97 ? 0.665 11.635 -0.765 1.00 95.62 97 ASP A C 1
ATOM 846 O O . ASP A 1 97 ? -0.527 11.661 -0.443 1.00 95.62 97 ASP A O 1
ATOM 850 N N . VAL A 1 98 ? 1.587 11.013 -0.028 1.00 94.31 98 VAL A N 1
ATOM 851 C CA . VAL A 1 98 ? 1.272 10.271 1.199 1.00 94.31 98 VAL A CA 1
ATOM 852 C C . VAL A 1 98 ? 0.686 11.194 2.267 1.00 94.31 98 VAL A C 1
ATOM 854 O O . VAL A 1 98 ? -0.262 10.813 2.948 1.00 94.31 98 VAL A O 1
ATOM 857 N N . ILE A 1 99 ? 1.194 12.424 2.388 1.00 92.00 99 ILE A N 1
ATOM 858 C CA . ILE A 1 99 ? 0.739 13.380 3.406 1.00 92.00 99 ILE A CA 1
ATOM 859 C C . ILE A 1 99 ? -0.720 13.762 3.143 1.00 92.00 99 ILE A C 1
ATOM 861 O O . ILE A 1 99 ? -1.550 13.694 4.054 1.00 92.00 99 ILE A O 1
ATOM 865 N N . LYS A 1 100 ? -1.058 14.109 1.896 1.00 92.12 100 LYS A N 1
ATOM 866 C CA . LYS A 1 100 ? -2.434 14.448 1.507 1.00 92.12 100 LYS A CA 1
ATOM 867 C C . LYS A 1 100 ? -3.395 13.273 1.698 1.00 92.12 100 LYS A C 1
ATOM 869 O O . LYS A 1 100 ? -4.515 13.454 2.182 1.00 92.12 100 LYS A O 1
ATOM 874 N N . ILE A 1 101 ? -2.956 12.058 1.370 1.00 92.06 101 ILE A N 1
ATOM 875 C CA . ILE A 1 101 ? -3.755 10.843 1.576 1.00 92.06 101 ILE A CA 1
ATOM 876 C C . ILE A 1 101 ? -4.027 10.606 3.066 1.00 92.06 101 ILE A C 1
ATOM 878 O O . ILE A 1 101 ? -5.171 10.369 3.448 1.00 92.06 101 ILE A O 1
ATOM 882 N N . LEU A 1 102 ? -3.015 10.703 3.928 1.00 89.75 102 LEU A N 1
ATOM 883 C CA . LEU A 1 102 ? -3.188 10.436 5.359 1.00 89.75 102 LEU A CA 1
ATOM 884 C C . LEU A 1 102 ? -4.087 11.463 6.052 1.00 89.75 102 LEU A C 1
ATOM 886 O O . LEU A 1 102 ? -4.854 11.084 6.936 1.00 89.75 102 LEU A O 1
ATOM 890 N N . LYS A 1 103 ? -4.032 12.733 5.628 1.00 87.69 103 LYS A N 1
ATOM 891 C CA . LYS A 1 103 ? -4.929 13.790 6.124 1.00 87.69 103 LYS A CA 1
ATOM 892 C C . LYS A 1 103 ? -6.393 13.539 5.758 1.00 87.69 103 LYS A C 1
ATOM 894 O O . LYS A 1 103 ? -7.271 13.847 6.549 1.00 87.69 103 LYS A O 1
ATOM 899 N N . SER A 1 104 ? -6.645 12.978 4.575 1.00 86.31 104 SER A N 1
ATOM 900 C CA . SER A 1 104 ? -8.000 12.727 4.058 1.00 86.31 104 SER A CA 1
ATOM 901 C C . SER A 1 104 ? -8.561 11.345 4.398 1.00 86.31 104 SER A C 1
ATOM 903 O O . SER A 1 104 ? -9.723 11.067 4.115 1.00 86.31 104 SER A O 1
ATOM 905 N N . THR A 1 105 ? -7.750 10.457 4.973 1.00 84.38 105 THR 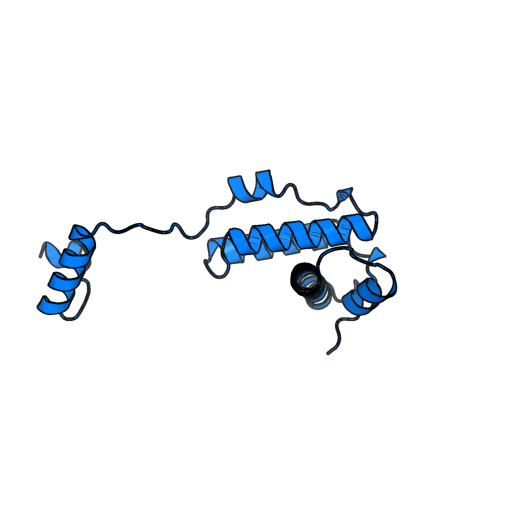A N 1
ATOM 906 C CA . THR A 1 105 ? -8.197 9.122 5.372 1.00 84.38 105 THR A CA 1
ATOM 907 C C . THR A 1 105 ? -8.666 9.181 6.817 1.00 84.38 105 THR A C 1
ATOM 909 O O . THR A 1 105 ? -7.883 9.520 7.703 1.00 84.38 105 THR A O 1
ATOM 912 N N . GLU A 1 106 ? -9.915 8.818 7.090 1.00 73.25 106 GLU A N 1
ATOM 913 C CA . GLU A 1 106 ? -10.355 8.512 8.449 1.00 73.25 106 GLU A CA 1
ATOM 914 C C . GLU A 1 106 ? -9.961 7.072 8.781 1.00 73.25 106 GLU A C 1
ATOM 916 O O . GLU A 1 106 ? -10.058 6.163 7.963 1.00 73.25 106 GLU A O 1
ATOM 921 N N . GLY A 1 107 ? -9.401 6.870 9.965 1.00 63.22 107 GLY A N 1
ATOM 922 C CA . GLY A 1 107 ? -8.939 5.565 10.424 1.00 63.22 107 GLY A CA 1
ATOM 923 C C . GLY A 1 107 ? -9.562 5.282 11.773 1.00 63.22 107 GLY A C 1
ATOM 924 O O . GLY A 1 107 ? -10.187 6.167 12.359 1.00 63.22 107 GLY A O 1
ATOM 925 N N . LYS A 1 108 ? -9.362 4.066 12.278 1.00 63.59 108 LYS A N 1
ATOM 926 C CA . LYS A 1 108 ? -9.832 3.687 13.610 1.00 63.59 108 LYS A CA 1
ATOM 927 C C . LYS A 1 108 ? -9.305 4.699 14.638 1.00 63.59 108 LYS A C 1
ATOM 929 O O . LYS A 1 108 ? -8.093 4.862 14.765 1.00 63.59 108 LYS A O 1
ATOM 934 N N . LYS A 1 109 ? -10.213 5.425 15.296 1.00 60.19 109 LYS A N 1
ATOM 935 C CA . LYS A 1 109 ? -9.867 6.342 16.385 1.00 60.19 109 LYS A CA 1
ATOM 936 C C . LYS A 1 109 ? -9.564 5.490 17.611 1.00 60.19 109 LYS A C 1
ATOM 938 O O . LYS A 1 109 ? -10.404 4.690 18.021 1.00 60.19 109 LYS A O 1
ATOM 943 N N . GLU A 1 110 ? -8.362 5.626 18.153 1.00 60.66 110 GLU A N 1
ATOM 944 C CA . GLU A 1 110 ? -8.077 5.131 19.495 1.00 60.66 110 GLU A CA 1
ATOM 945 C C . GLU A 1 110 ? -8.816 6.044 20.474 1.00 60.66 110 GLU A C 1
ATOM 947 O O . GLU A 1 110 ? -8.638 7.261 20.460 1.00 60.66 110 GLU A O 1
ATOM 952 N N . LEU A 1 111 ? -9.725 5.456 21.248 1.00 64.75 111 LEU A N 1
ATOM 953 C CA . LEU A 1 111 ? -10.396 6.128 22.351 1.00 64.75 111 LEU A CA 1
ATOM 954 C C . LEU A 1 111 ? -9.569 5.866 23.602 1.00 64.75 111 LEU A C 1
ATOM 956 O O . LEU A 1 111 ? -9.472 4.725 24.056 1.00 64.75 111 LEU A O 1
ATOM 960 N N . THR A 1 112 ? -8.968 6.918 24.140 1.00 72.62 112 THR A N 1
ATOM 961 C CA . THR A 1 112 ? -8.376 6.869 25.473 1.00 72.62 112 THR A CA 1
ATOM 962 C C . THR A 1 112 ? -9.517 6.926 26.477 1.00 72.62 112 THR A C 1
ATOM 964 O O . THR A 1 112 ? -10.235 7.919 26.526 1.00 72.62 112 THR A O 1
ATOM 967 N N . VAL A 1 113 ? -9.698 5.854 27.245 1.00 76.44 113 VAL A N 1
ATOM 968 C CA . VAL A 1 113 ? -10.633 5.823 28.375 1.00 76.44 113 VAL A CA 1
ATOM 969 C C . VAL A 1 113 ? -9.914 6.294 29.631 1.00 76.44 113 VAL A C 1
ATOM 971 O O . VAL A 1 113 ? -8.784 5.884 29.903 1.00 76.44 113 VAL A O 1
ATOM 974 N N . THR A 1 114 ? -10.569 7.157 30.395 1.00 85.88 114 THR A N 1
ATOM 975 C CA . THR A 1 114 ? -10.120 7.578 31.723 1.00 85.88 114 THR A CA 1
ATOM 976 C C . THR A 1 114 ? -10.187 6.413 32.713 1.00 85.88 114 THR A C 1
ATOM 978 O O . THR A 1 114 ? -10.895 5.423 32.505 1.00 85.88 114 THR A O 1
ATOM 981 N N . PHE A 1 115 ? -9.447 6.523 33.820 1.00 84.31 115 PHE A N 1
ATOM 982 C CA . PHE A 1 115 ? -9.485 5.519 34.888 1.00 84.31 115 PHE A CA 1
ATOM 983 C C . PHE A 1 115 ? -10.903 5.338 35.452 1.00 84.31 115 PHE A C 1
ATOM 985 O O . PHE A 1 115 ? -11.337 4.216 35.702 1.00 84.31 115 PHE A O 1
ATOM 992 N N . GLU A 1 116 ? -11.646 6.437 35.583 1.00 85.38 116 GLU A N 1
ATOM 993 C CA . GLU A 1 116 ? -13.028 6.427 36.055 1.00 85.38 116 GLU A CA 1
ATOM 994 C C . GLU A 1 116 ? -13.966 5.709 35.071 1.00 85.38 116 GLU A C 1
ATOM 996 O O . GLU A 1 116 ? -14.728 4.831 35.474 1.00 85.38 116 GLU A O 1
ATOM 1001 N N . GLU A 1 117 ? -13.862 5.984 33.765 1.00 82.19 117 GLU A N 1
ATOM 1002 C CA . GLU A 1 117 ? -14.624 5.259 32.736 1.00 82.19 117 GLU A CA 1
ATOM 1003 C C . GLU A 1 117 ? -14.306 3.759 32.737 1.00 82.19 117 GLU A C 1
ATOM 1005 O O . GLU A 1 117 ? -15.204 2.927 32.587 1.00 82.19 117 GLU A O 1
ATOM 1010 N N . TYR A 1 118 ? -13.042 3.393 32.949 1.00 85.06 118 TYR A N 1
ATOM 1011 C CA . TYR A 1 118 ? -12.628 1.998 33.044 1.00 85.06 118 TYR A CA 1
ATOM 1012 C C . TYR A 1 118 ? -13.241 1.282 34.258 1.00 85.06 118 TYR A C 1
ATOM 1014 O O . TYR A 1 118 ? -13.781 0.177 34.118 1.00 85.06 118 TYR A O 1
ATOM 1022 N N . GLU A 1 119 ? -13.205 1.902 35.440 1.00 89.69 119 GLU A N 1
ATOM 1023 C CA . GLU A 1 119 ? -13.815 1.337 36.648 1.00 89.69 119 GLU A CA 1
ATOM 1024 C C . GLU A 1 119 ? -15.348 1.265 36.532 1.00 89.69 119 GLU A C 1
ATOM 1026 O O . GLU A 1 119 ? -15.946 0.253 36.910 1.00 89.69 119 GLU A O 1
ATOM 1031 N N . ASN A 1 120 ? -15.985 2.244 35.883 1.00 83.75 120 ASN A N 1
ATOM 1032 C CA . ASN A 1 120 ? -17.418 2.214 35.579 1.00 83.75 120 ASN A CA 1
ATOM 1033 C C . ASN A 1 120 ? -17.791 1.048 34.648 1.00 83.75 120 ASN A C 1
ATOM 1035 O O . ASN A 1 120 ? -18.751 0.315 34.906 1.00 83.75 120 ASN A O 1
ATOM 1039 N N . VAL A 1 121 ? -17.000 0.803 33.597 1.00 82.75 121 VAL A N 1
ATOM 1040 C CA . VAL A 1 121 ? -17.195 -0.344 32.694 1.00 82.75 121 VAL A CA 1
ATOM 1041 C C . VAL A 1 121 ? -17.034 -1.676 33.435 1.00 82.75 121 VAL A C 1
ATOM 1043 O O . VAL A 1 121 ? -17.829 -2.600 33.230 1.00 82.75 121 VAL A O 1
ATOM 1046 N N . LYS A 1 122 ? -16.043 -1.789 34.329 1.00 84.31 122 LYS A N 1
ATOM 1047 C CA . LYS A 1 122 ? -15.874 -2.962 35.204 1.00 84.31 122 LYS A CA 1
ATOM 1048 C C . LYS A 1 122 ? -17.084 -3.184 36.106 1.00 84.31 122 LYS A C 1
ATOM 1050 O O . LYS A 1 122 ? -17.551 -4.320 36.213 1.00 84.31 122 LYS A O 1
ATOM 1055 N N . ALA A 1 123 ? -17.579 -2.131 36.751 1.00 83.94 123 ALA A N 1
ATOM 1056 C CA . ALA A 1 123 ? -18.727 -2.204 37.647 1.00 83.94 123 ALA A CA 1
ATOM 1057 C C . ALA A 1 123 ? -19.988 -2.675 36.904 1.00 83.94 123 ALA A C 1
ATOM 1059 O O . ALA A 1 123 ? -20.672 -3.589 37.369 1.00 83.94 123 ALA A O 1
ATOM 106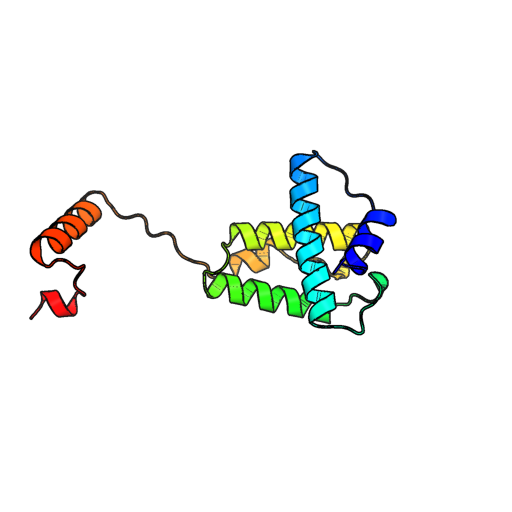0 N N . LEU A 1 124 ? -20.241 -2.141 35.704 1.00 80.88 124 LEU A N 1
ATOM 1061 C CA . LEU A 1 124 ? -21.346 -2.575 34.842 1.00 80.88 124 LEU A CA 1
ATOM 1062 C C . LEU A 1 124 ? -21.225 -4.051 34.444 1.00 80.88 124 LEU A C 1
ATOM 1064 O O . LEU A 1 124 ? -22.193 -4.802 34.563 1.00 80.88 124 LEU A O 1
ATOM 1068 N N . ARG A 1 125 ? -20.027 -4.503 34.051 1.00 82.75 125 ARG A N 1
ATOM 1069 C CA . ARG A 1 125 ? -19.780 -5.920 33.732 1.00 82.75 125 ARG A CA 1
ATOM 1070 C C . ARG A 1 125 ? -20.010 -6.842 34.924 1.00 82.75 125 ARG A C 1
ATOM 1072 O O . ARG A 1 125 ? -20.568 -7.917 34.740 1.00 82.75 125 ARG A O 1
ATOM 1079 N N . ARG A 1 126 ? -19.599 -6.438 36.130 1.00 83.50 126 ARG A N 1
ATOM 1080 C CA . ARG A 1 126 ? -19.850 -7.211 37.357 1.00 83.50 126 ARG A CA 1
ATOM 1081 C C . ARG A 1 126 ? -21.340 -7.319 37.662 1.00 83.50 126 ARG A C 1
ATOM 1083 O O . ARG A 1 126 ? -21.791 -8.382 38.065 1.00 83.50 126 ARG A O 1
ATOM 1090 N N . ARG A 1 127 ? -22.092 -6.233 37.467 1.00 83.50 127 ARG A N 1
ATOM 1091 C CA . ARG A 1 127 ? -23.512 -6.160 37.833 1.00 83.50 127 ARG A CA 1
ATOM 1092 C C . ARG A 1 127 ? -24.434 -6.857 36.829 1.00 83.50 127 ARG A C 1
ATOM 1094 O O . ARG A 1 127 ? -25.424 -7.445 37.242 1.00 83.50 127 ARG A O 1
ATOM 1101 N N . TYR A 1 128 ? -24.104 -6.819 35.537 1.00 79.75 128 TYR A N 1
ATOM 1102 C CA . TYR A 1 128 ? -24.994 -7.293 34.467 1.00 79.75 128 TYR A CA 1
ATOM 1103 C C . TYR A 1 128 ? -24.398 -8.401 33.585 1.00 79.75 128 TYR A C 1
ATOM 1105 O O . TYR A 1 128 ? -25.046 -8.849 32.641 1.00 79.75 128 TYR A O 1
ATOM 1113 N N . GLY A 1 129 ? -23.148 -8.814 33.820 1.00 80.75 129 GLY A N 1
ATOM 1114 C CA . GLY A 1 129 ? -22.426 -9.802 33.002 1.00 80.75 129 GLY A CA 1
ATOM 1115 C C . GLY A 1 129 ? -21.995 -9.300 31.614 1.00 80.75 129 GLY A C 1
ATOM 1116 O O . GLY A 1 129 ? -21.218 -9.959 30.924 1.00 80.75 129 GLY A O 1
ATOM 1117 N N . LYS A 1 130 ? -22.457 -8.116 31.197 1.00 79.62 130 LYS A N 1
ATOM 1118 C CA . LYS A 1 130 ? -22.185 -7.485 29.897 1.00 79.62 130 LYS A CA 1
ATOM 1119 C C . LYS A 1 130 ? -22.120 -5.964 30.030 1.00 79.62 130 LYS A C 1
ATOM 1121 O O . LYS A 1 130 ? -22.565 -5.403 31.027 1.00 79.62 130 LYS A O 1
ATOM 1126 N N . ILE A 1 131 ? -21.557 -5.301 29.021 1.00 75.94 131 ILE A N 1
ATOM 1127 C CA . ILE A 1 131 ? -21.635 -3.839 28.905 1.00 75.94 131 ILE A CA 1
ATOM 1128 C C . ILE A 1 131 ? -22.991 -3.519 28.275 1.00 75.94 131 ILE A C 1
ATOM 1130 O O . ILE A 1 131 ? -23.272 -3.978 27.169 1.00 75.94 131 ILE A O 1
ATOM 1134 N N . LEU A 1 132 ? -23.834 -2.797 29.011 1.00 72.44 132 LEU A N 1
ATOM 1135 C CA . LEU A 1 132 ? -25.149 -2.358 28.551 1.00 72.44 132 LEU A CA 1
ATOM 1136 C C . LEU A 1 132 ? -25.020 -1.090 27.699 1.00 72.44 132 LEU A C 1
ATOM 1138 O O . LEU A 1 132 ? -24.157 -0.251 27.963 1.00 72.44 132 LEU A O 1
ATOM 1142 N N . THR A 1 133 ? -25.871 -0.944 26.683 1.00 73.00 133 THR A N 1
ATOM 1143 C CA . THR A 1 133 ? -25.982 0.320 25.939 1.00 73.00 133 THR A CA 1
ATOM 1144 C C . THR A 1 133 ? -26.661 1.389 26.808 1.00 73.00 133 THR A C 1
ATOM 1146 O O . THR A 1 133 ? -27.399 1.042 27.732 1.00 73.00 133 THR A O 1
ATOM 1149 N N . PRO A 1 134 ? -26.467 2.695 26.534 1.00 72.38 134 PRO A N 1
ATOM 1150 C CA . PRO A 1 134 ? -27.115 3.764 27.304 1.00 72.38 134 PRO A CA 1
ATOM 1151 C C . PRO A 1 134 ? -28.644 3.633 27.392 1.00 72.38 134 PRO A C 1
ATOM 1153 O O . PRO A 1 134 ? -29.239 3.982 28.407 1.00 72.38 134 PRO A O 1
ATOM 1156 N N . GLU A 1 135 ? -29.274 3.094 26.349 1.00 75.56 135 GLU A N 1
ATOM 1157 C CA . GLU A 1 135 ? -30.718 2.827 26.279 1.00 75.56 135 GLU A CA 1
ATOM 1158 C C . GLU A 1 135 ? -31.154 1.733 27.263 1.00 75.56 135 GLU A C 1
ATOM 1160 O O . GLU A 1 135 ? -32.222 1.828 27.854 1.00 75.56 135 GLU A O 1
ATOM 1165 N N . GLN A 1 136 ? -30.305 0.729 27.498 1.00 69.12 136 GLN A N 1
ATOM 1166 C CA . GLN A 1 136 ? -30.566 -0.379 28.424 1.00 69.12 13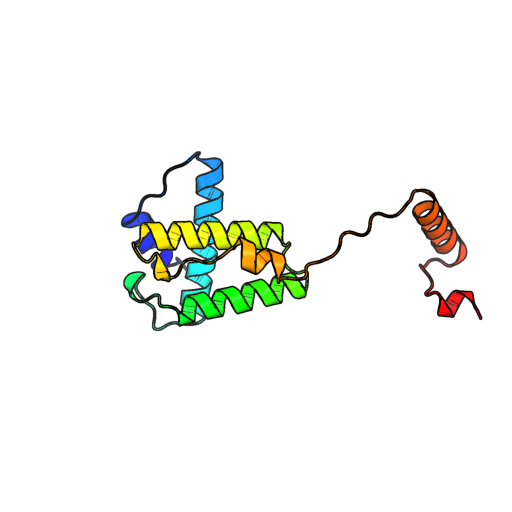6 GLN A CA 1
ATOM 1167 C C . GLN A 1 136 ? -30.370 -0.003 29.899 1.00 69.12 136 GLN A C 1
ATOM 1169 O O . GLN A 1 136 ? -30.747 -0.775 30.773 1.00 69.12 136 GLN A O 1
ATOM 1174 N N . ILE A 1 137 ? -29.745 1.145 30.179 1.00 65.94 137 ILE A N 1
ATOM 1175 C CA . ILE A 1 137 ? -29.497 1.644 31.541 1.00 65.94 137 ILE A CA 1
ATOM 1176 C C . ILE A 1 137 ? -30.637 2.565 32.012 1.00 65.94 137 ILE A C 1
ATOM 1178 O O . ILE A 1 137 ? -30.803 2.762 33.211 1.00 65.94 137 ILE A O 1
ATOM 1182 N N . LYS A 1 138 ? -31.407 3.146 31.079 1.00 61.31 138 LYS A N 1
ATOM 1183 C CA . LYS A 1 138 ? -32.478 4.121 31.362 1.00 61.31 138 LYS A CA 1
ATOM 1184 C C . LYS A 1 138 ? -33.890 3.521 31.439 1.00 61.31 138 LYS A C 1
ATOM 1186 O O . LYS A 1 138 ? -34.829 4.286 31.649 1.00 61.31 138 LYS A O 1
ATOM 1191 N N . GLY A 1 139 ? -34.036 2.215 31.217 1.00 50.97 139 GLY A N 1
ATOM 1192 C CA . GLY A 1 139 ? -35.283 1.479 31.458 1.00 50.97 139 GLY A CA 1
ATOM 1193 C C . GLY A 1 139 ? -35.376 1.027 32.904 1.00 50.97 139 GLY A C 1
ATOM 1194 O O . GLY A 1 139 ? -36.512 1.005 33.419 1.00 50.97 139 GLY A O 1
#

Sequence (139 aa):
MKNILFEEFRREYRITGSNSNLKQVYRLINQFLEFVRNKYPHVRKIEMIRQDQRNAYYKHLKKMCEQGKISKSYLKDTLYATNKFFKEINKHELCYDVIKILKSTEGKKELTVTFEEYENVKALRRRYGKILTPEQIKG

Radius of gyration: 21.32 Å; Cα contacts (8 Å, |Δi|>4): 105; chains: 1; bounding box: 55×34×56 Å

Nearest PDB structures (foldseek):
  5vau-assembly2_B  TM=3.467E-01  e=3.096E+00  Homo sapiens
  4ehr-assembly1_A  TM=3.672E-01  e=4.456E+00  Homo sapiens
  5vay-assembly2_B  TM=3.186E-01  e=3.435E+00  Homo sapiens
  6qgh-assembly1_A  TM=3.071E-01  e=9.232E+00  Homo sapiens

Organism: Flexistipes sinusarabici (NCBI:txid2352)

pLDDT: mean 87.89, std 10.17, range [50.97, 97.38]

Secondary structure (DSSP, 8-state):
---HHHHHHHHH----S-HHHHHHHHHHHHHHHHHHHHH-TT--SGGG--HHHHHHHHHHHHHHHHTTSS-HHHHHHHHHHHHHHHHHTT-GGG---HHHHHHH---PPP----HHHHHHHHHHHHHHSSPPPHHHH--

Foldseek 3Di:
DDLQQLVLCVVPFDDDDDPVLVVVLSVLLSVLSVQCCVVPVVCRYPVPDDLVSLVVVLVVLLVCQLVQVDDLVRSLSSLVSVCSSCVRVVNNVSHDPSVVSSVPRDGDDDDDDDPVNVVVQVVCCVVPVHRDDPVRVVD